Protein AF-A0A7W0A0G2-F1 (afdb_monomer)

Radius of gyration: 18.01 Å; Cα contacts (8 Å, |Δi|>4): 60; chains: 1; bounding box: 52×27×38 Å

Mean predicted aligned error: 8.3 Å

Secondary structure (DSSP, 8-state):
-HHHHHHHT-S---TTEEEEEETTTTEEEEEE-PPPTT-TTTSTT------PPPPTT-PPPPSSPPP--

Nearest PDB structures (foldseek):
  7zd6-assembly1_5  TM=2.980E-01  e=4.323E+00  Ovis aries
  6rfq-assembly1_G  TM=2.693E-01  e=3.483E+00  Yarrowia lipolytica
  8esw-assembly1_S3  TM=3.043E-01  e=6.659E+00  Drosophila melanogaster

Structure (mmCIF, N/CA/C/O backbone):
data_AF-A0A7W0A0G2-F1
#
_entry.id   AF-A0A7W0A0G2-F1
#
loop_
_atom_site.group_PDB
_atom_site.id
_atom_site.type_symbol
_atom_site.label_atom_id
_atom_site.label_alt_id
_atom_site.label_comp_id
_atom_site.label_asym_id
_atom_site.label_entity_id
_atom_site.label_seq_id
_atom_site.pdbx_PDB_ins_code
_atom_site.Cartn_x
_atom_site.Cartn_y
_atom_site.Cartn_z
_atom_site.occupancy
_atom_site.B_iso_or_equiv
_atom_site.auth_seq_id
_atom_site.auth_comp_id
_atom_site.auth_asym_id
_atom_site.auth_atom_id
_atom_site.pdbx_PDB_model_num
ATOM 1 N N . MET A 1 1 ? -4.668 -4.591 10.406 1.00 89.31 1 MET A N 1
ATOM 2 C CA . MET A 1 1 ? -5.325 -5.891 10.134 1.00 89.31 1 MET A CA 1
ATOM 3 C C . MET A 1 1 ? -5.406 -6.128 8.619 1.00 89.31 1 MET A C 1
ATOM 5 O O . MET A 1 1 ? -6.476 -6.415 8.107 1.00 89.31 1 MET A O 1
ATOM 9 N N . GLU A 1 2 ? -4.310 -5.987 7.861 1.00 97.56 2 GLU A N 1
ATOM 10 C CA . GLU A 1 2 ? -4.397 -6.085 6.387 1.00 97.56 2 GLU A CA 1
ATOM 11 C C . GLU A 1 2 ? -4.246 -7.517 5.882 1.00 97.56 2 GLU A C 1
ATOM 13 O O . GLU A 1 2 ? -4.998 -7.926 5.006 1.00 97.56 2 GLU A O 1
ATOM 18 N N . ALA A 1 3 ? -3.341 -8.302 6.474 1.00 97.38 3 ALA A N 1
ATOM 19 C CA . ALA A 1 3 ? -3.081 -9.672 6.033 1.00 97.38 3 ALA A CA 1
ATOM 20 C C . ALA A 1 3 ? -4.359 -10.529 6.009 1.00 97.38 3 ALA A C 1
ATOM 22 O O . ALA A 1 3 ? -4.667 -11.144 4.997 1.00 97.38 3 ALA A O 1
ATOM 23 N N . ILE A 1 4 ? -5.155 -10.498 7.083 1.00 97.75 4 ILE A N 1
ATOM 24 C CA . ILE A 1 4 ? -6.420 -11.245 7.160 1.00 97.75 4 ILE A CA 1
ATOM 25 C C . ILE A 1 4 ? -7.430 -10.754 6.114 1.00 97.75 4 ILE A C 1
ATOM 27 O O . ILE A 1 4 ? -8.051 -11.574 5.443 1.00 97.75 4 ILE A O 1
ATOM 31 N N . LYS A 1 5 ? -7.570 -9.431 5.938 1.00 97.12 5 LYS A N 1
ATOM 32 C CA . LYS A 1 5 ? -8.466 -8.857 4.920 1.00 97.12 5 LYS A CA 1
ATOM 33 C C . LYS A 1 5 ? -8.092 -9.325 3.516 1.00 97.12 5 LYS A C 1
ATOM 35 O O . LYS A 1 5 ? -8.970 -9.725 2.763 1.00 97.12 5 LYS A O 1
ATOM 40 N N . LEU A 1 6 ? -6.799 -9.314 3.192 1.00 97.31 6 LEU A N 1
ATOM 41 C CA . LEU A 1 6 ? -6.294 -9.741 1.889 1.00 97.31 6 LEU A CA 1
ATOM 42 C C . LEU A 1 6 ? -6.486 -11.245 1.666 1.00 97.31 6 LEU A C 1
ATOM 44 O O . LEU A 1 6 ? -7.014 -11.634 0.631 1.00 97.31 6 LEU A O 1
ATOM 48 N N . VAL A 1 7 ? -6.112 -12.080 2.640 1.00 97.56 7 VAL A N 1
ATOM 49 C CA . VAL A 1 7 ? -6.204 -13.548 2.526 1.00 97.56 7 VAL A CA 1
ATOM 50 C C . VAL A 1 7 ? -7.653 -14.019 2.381 1.00 97.56 7 VAL A C 1
ATOM 52 O O . VAL A 1 7 ? -7.915 -14.956 1.633 1.00 97.56 7 VAL A O 1
ATOM 55 N N . LEU A 1 8 ? -8.597 -13.377 3.073 1.00 98.12 8 LEU A N 1
ATOM 56 C CA . LEU A 1 8 ? -10.011 -13.767 3.056 1.00 98.12 8 LEU A CA 1
ATOM 57 C C . LEU A 1 8 ? -10.865 -12.981 2.047 1.00 98.12 8 LEU A C 1
ATOM 59 O O . LEU A 1 8 ? -12.055 -13.257 1.929 1.00 98.12 8 LEU A O 1
ATOM 63 N N . GLY A 1 9 ? -10.295 -11.997 1.342 1.00 96.38 9 GLY A N 1
ATOM 64 C CA . GLY A 1 9 ? -11.037 -11.136 0.413 1.00 96.38 9 GLY A CA 1
ATOM 65 C C . GLY A 1 9 ? -12.119 -10.285 1.091 1.00 96.38 9 GLY A C 1
ATOM 66 O O . GLY A 1 9 ? -13.202 -10.108 0.539 1.00 96.38 9 GLY A O 1
ATOM 67 N N . LEU A 1 10 ? -11.856 -9.789 2.304 1.00 97.12 10 LEU A N 1
ATOM 68 C CA . LEU A 1 10 ? -12.838 -9.085 3.134 1.00 97.12 10 LEU A CA 1
ATOM 69 C C . LEU A 1 10 ? -12.584 -7.576 3.213 1.00 97.12 10 LEU A C 1
ATOM 71 O O . LEU A 1 10 ? -11.453 -7.124 3.405 1.00 97.12 10 LEU A O 1
ATOM 75 N N . GLY A 1 11 ? -13.677 -6.810 3.214 1.00 95.19 11 GLY A N 1
ATOM 76 C CA . GLY A 1 11 ? -13.660 -5.362 3.424 1.00 95.19 11 GLY A CA 1
ATOM 77 C C . GLY A 1 11 ? -12.974 -4.589 2.296 1.00 95.19 11 GLY A C 1
ATOM 78 O O . GLY A 1 11 ? -12.856 -5.070 1.174 1.00 95.19 11 GLY A O 1
ATOM 79 N N . ASP A 1 12 ? -12.531 -3.371 2.611 1.00 95.81 12 ASP A N 1
ATOM 80 C CA . ASP A 1 12 ? -11.769 -2.512 1.702 1.00 95.81 12 ASP A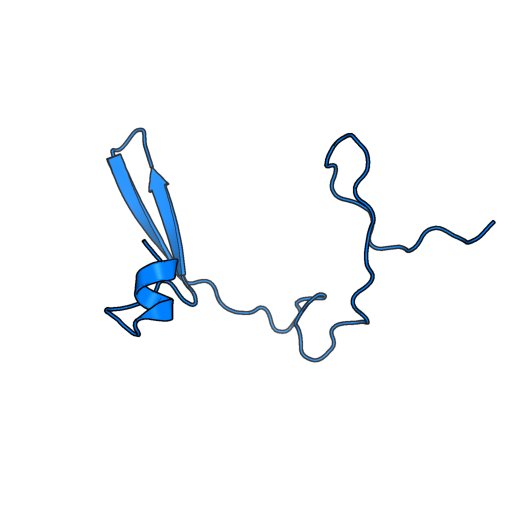 CA 1
ATOM 81 C C . ASP A 1 12 ? -10.282 -2.477 2.143 1.00 95.81 12 ASP A C 1
ATOM 83 O O . ASP A 1 12 ? -9.968 -1.998 3.246 1.00 95.81 12 ASP A O 1
ATOM 87 N N . PRO A 1 13 ? -9.346 -3.063 1.368 1.00 96.44 13 PRO A N 1
ATOM 88 C CA . PRO A 1 13 ? -7.933 -3.147 1.735 1.00 96.44 13 PRO A CA 1
ATOM 89 C C . PRO A 1 13 ? -7.197 -1.832 1.465 1.00 96.44 13 PRO A C 1
ATOM 91 O O . PRO A 1 13 ? -7.496 -1.127 0.506 1.00 96.44 13 PRO A O 1
ATOM 94 N N . LEU A 1 14 ? -6.153 -1.519 2.234 1.00 97.12 14 LEU A N 1
ATOM 95 C CA . LEU A 1 14 ? -5.375 -0.274 2.088 1.00 97.12 14 LEU A CA 1
ATOM 96 C C . LEU A 1 14 ? -4.495 -0.196 0.817 1.00 97.12 14 LEU A C 1
ATOM 98 O O . LEU A 1 14 ? -3.554 0.588 0.758 1.00 97.12 14 LEU A O 1
ATOM 102 N N . VAL A 1 15 ? -4.790 -0.968 -0.229 1.00 96.00 15 VAL A N 1
ATOM 103 C CA . VAL A 1 15 ? -4.059 -0.917 -1.503 1.00 96.00 15 VAL A CA 1
ATOM 104 C C . VAL A 1 15 ? -4.086 0.509 -2.071 1.00 96.00 15 VAL A C 1
ATOM 106 O O . VAL A 1 15 ? -5.134 1.155 -2.117 1.00 96.00 15 VAL A O 1
ATOM 109 N N . GLY A 1 16 ? -2.915 1.016 -2.472 1.00 96.44 16 GLY A N 1
ATOM 110 C CA . GLY A 1 16 ? -2.748 2.382 -2.988 1.00 96.44 16 GLY A CA 1
ATOM 111 C C . GLY A 1 16 ? -2.930 3.485 -1.939 1.00 96.44 16 GLY A C 1
ATOM 112 O O . GLY A 1 16 ? -3.102 4.652 -2.298 1.00 96.44 16 GLY A O 1
ATOM 113 N N . ARG A 1 17 ? -2.935 3.141 -0.646 1.00 97.25 17 ARG A N 1
ATOM 114 C CA . ARG A 1 17 ? -3.119 4.085 0.458 1.00 97.25 17 ARG A CA 1
ATOM 115 C C . ARG A 1 17 ? -2.078 3.865 1.552 1.00 97.25 17 ARG A C 1
ATOM 117 O O . ARG A 1 17 ? -1.753 2.735 1.896 1.00 97.25 17 ARG A O 1
ATOM 124 N N . LEU A 1 18 ? -1.600 4.961 2.132 1.00 97.44 18 LEU A N 1
ATOM 125 C CA . LEU A 1 18 ? -0.766 4.956 3.330 1.00 97.44 18 LEU A CA 1
ATOM 126 C C . LEU A 1 18 ? -1.607 5.430 4.513 1.00 97.44 18 LEU A C 1
ATOM 128 O O . LEU A 1 18 ? -2.077 6.568 4.516 1.00 97.44 18 LEU A O 1
ATOM 132 N N . LEU A 1 19 ? -1.792 4.560 5.503 1.00 97.62 19 LEU A N 1
ATOM 133 C CA . LEU A 1 19 ? -2.415 4.904 6.776 1.00 97.62 19 LEU A CA 1
ATOM 134 C C . LEU A 1 19 ? -1.329 5.366 7.751 1.00 97.62 19 LEU A C 1
ATOM 136 O O . LEU A 1 19 ? -0.430 4.597 8.081 1.00 97.62 19 LEU A O 1
ATOM 140 N N . ALA A 1 20 ? -1.437 6.602 8.222 1.00 98.12 20 ALA A N 1
ATOM 141 C CA . ALA A 1 20 ? -0.615 7.150 9.287 1.00 98.12 20 ALA A CA 1
ATOM 142 C C . ALA A 1 20 ? -1.447 7.259 10.568 1.00 98.12 20 ALA A C 1
ATOM 144 O O . ALA A 1 20 ? -2.570 7.770 10.544 1.00 98.12 20 ALA A O 1
ATOM 145 N N . TYR A 1 21 ? -0.878 6.786 11.672 1.00 98.00 21 TYR A N 1
ATOM 146 C CA . TYR A 1 21 ? -1.420 6.982 13.009 1.00 98.00 21 TYR A CA 1
ATOM 147 C C . TYR A 1 21 ? -0.616 8.073 13.712 1.00 98.00 21 TYR A C 1
ATOM 149 O O . TYR A 1 21 ? 0.598 7.944 13.872 1.00 98.00 21 TYR A O 1
ATOM 157 N N . ASP A 1 22 ? -1.297 9.144 14.100 1.00 97.81 22 ASP A N 1
ATOM 158 C CA . ASP A 1 22 ? -0.751 10.195 14.946 1.00 97.81 22 ASP A CA 1
ATOM 159 C C . ASP A 1 22 ? -1.091 9.861 16.398 1.00 97.81 22 ASP A C 1
ATOM 161 O O . ASP A 1 22 ? -2.239 9.985 16.824 1.00 97.81 22 ASP A O 1
ATOM 165 N N . ALA A 1 23 ? -0.095 9.388 17.145 1.00 98.19 23 ALA A N 1
ATOM 166 C CA . ALA A 1 23 ? -0.292 8.934 18.516 1.00 98.19 23 ALA A CA 1
ATOM 167 C C . A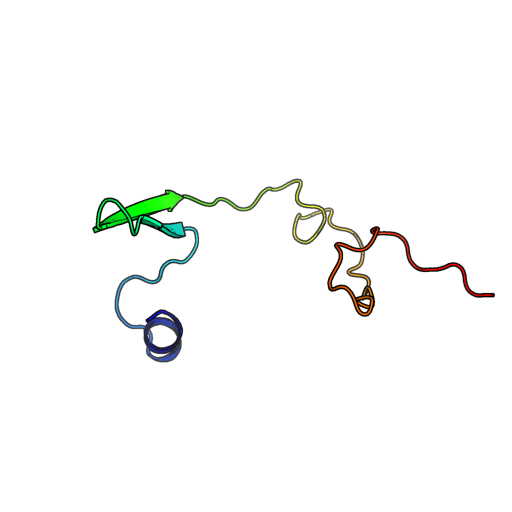LA A 1 23 ? -0.475 10.080 19.520 1.00 98.19 23 ALA A C 1
ATOM 169 O O . ALA A 1 23 ? -1.012 9.840 20.595 1.00 98.19 23 ALA A O 1
ATOM 170 N N . LEU A 1 24 ? -0.024 11.299 19.200 1.00 98.12 24 LEU A N 1
ATOM 171 C CA . LEU A 1 24 ? -0.182 1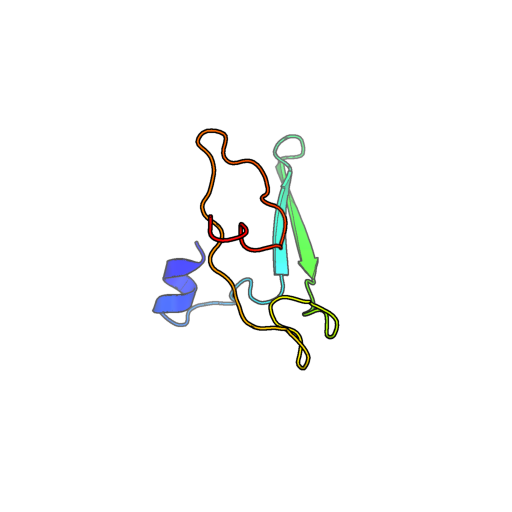2.445 20.100 1.00 98.12 24 LEU A CA 1
ATOM 172 C C . LEU A 1 24 ? -1.600 13.009 20.014 1.00 98.12 24 LEU A C 1
ATOM 174 O O . LEU A 1 24 ? -2.160 13.425 21.023 1.00 98.12 24 LEU A O 1
ATOM 178 N N . GLU A 1 25 ? -2.170 13.015 18.811 1.00 97.88 25 GLU A N 1
ATOM 179 C CA . GLU A 1 25 ? -3.534 13.489 18.555 1.00 97.88 25 GLU A CA 1
ATOM 180 C C . GLU A 1 25 ? -4.575 12.355 18.542 1.00 97.88 25 GLU A C 1
ATOM 182 O O . GLU A 1 25 ? -5.748 12.611 18.275 1.00 97.88 25 GLU A O 1
ATOM 187 N N . GLU A 1 26 ? -4.151 11.109 18.781 1.00 97.62 26 GLU A N 1
ATOM 188 C CA . GLU A 1 26 ? -4.959 9.882 18.666 1.00 97.62 26 GLU A CA 1
ATOM 189 C C . GLU A 1 26 ? -5.781 9.817 17.365 1.00 97.62 26 GLU A C 1
ATOM 191 O O . GLU A 1 26 ? -6.953 9.431 17.344 1.00 97.62 26 GLU A O 1
ATOM 196 N N . SER A 1 27 ? -5.169 10.208 16.246 1.00 98.31 27 SER A N 1
ATOM 197 C CA . SER A 1 27 ? -5.873 10.377 14.975 1.00 98.31 27 SER A CA 1
ATOM 198 C C . SER A 1 27 ? -5.299 9.518 13.854 1.00 98.31 27 SER A C 1
ATOM 200 O O . SER A 1 27 ? -4.138 9.107 13.860 1.00 98.31 27 SER A O 1
ATOM 202 N N . PHE A 1 28 ? -6.137 9.240 12.854 1.00 98.19 28 PHE A N 1
ATOM 203 C CA . PHE A 1 28 ? -5.748 8.505 11.656 1.00 98.19 28 PHE A CA 1
ATOM 204 C C . PHE A 1 28 ? -5.837 9.405 10.432 1.00 98.19 28 PHE A C 1
ATOM 206 O O . PHE A 1 28 ? -6.869 10.023 10.164 1.00 98.19 28 PHE A O 1
ATOM 213 N N . ARG A 1 29 ? -4.765 9.428 9.643 1.00 97.75 29 ARG A N 1
ATOM 214 C CA . ARG A 1 29 ? -4.700 10.126 8.356 1.00 97.75 29 ARG A CA 1
ATOM 215 C C . ARG A 1 29 ? -4.412 9.110 7.263 1.00 97.75 29 ARG A C 1
ATOM 217 O O . ARG A 1 29 ? -3.573 8.233 7.434 1.00 97.75 29 ARG A O 1
ATOM 224 N N . THR A 1 30 ? -5.112 9.214 6.138 1.00 97.88 30 THR A N 1
ATOM 225 C CA . THR A 1 30 ? -4.891 8.329 4.989 1.00 97.88 30 THR A CA 1
ATOM 226 C C . THR A 1 30 ? -4.469 9.148 3.784 1.00 97.88 30 THR A C 1
ATOM 228 O O . THR A 1 30 ? -5.148 10.103 3.413 1.00 97.88 30 THR A O 1
ATOM 231 N N . PHE A 1 31 ? -3.372 8.748 3.151 1.00 98.06 31 PHE A N 1
ATOM 232 C CA . PHE A 1 31 ? -2.832 9.396 1.962 1.00 98.06 31 PHE A CA 1
ATOM 233 C C . PHE A 1 31 ? -2.960 8.470 0.761 1.00 98.06 31 PHE A C 1
ATOM 235 O O . PHE A 1 31 ? -2.732 7.267 0.874 1.00 98.06 31 PHE A O 1
ATOM 242 N N . LYS A 1 32 ? -3.303 9.023 -0.403 1.00 97.69 32 LYS A N 1
ATOM 243 C CA . LYS A 1 32 ? -3.284 8.272 -1.660 1.00 97.69 32 LYS A CA 1
ATOM 244 C C . LYS A 1 32 ? -1.842 8.149 -2.149 1.00 97.69 32 LYS A C 1
ATOM 246 O O . LYS A 1 32 ? -1.161 9.160 -2.298 1.00 97.69 32 LYS A O 1
ATOM 251 N N . VAL A 1 33 ? -1.404 6.927 -2.428 1.00 96.94 33 VAL A N 1
ATOM 252 C CA . VAL A 1 33 ? -0.080 6.622 -2.975 1.00 96.94 33 VAL A CA 1
ATOM 253 C C . VAL A 1 33 ? -0.267 6.076 -4.381 1.00 96.94 33 VAL A C 1
ATOM 255 O O . VAL A 1 33 ? -0.887 5.031 -4.578 1.00 96.94 33 VAL A O 1
ATOM 258 N N . ASN A 1 34 ? 0.256 6.799 -5.367 1.00 95.62 34 ASN A N 1
ATOM 259 C CA . ASN A 1 34 ? 0.226 6.375 -6.762 1.00 95.62 34 ASN A CA 1
ATOM 260 C C . ASN A 1 34 ? 1.580 5.773 -7.138 1.00 95.62 34 ASN A C 1
ATOM 262 O O . ASN A 1 34 ? 2.615 6.231 -6.657 1.00 95.62 34 ASN A O 1
ATOM 266 N N . ARG A 1 35 ? 1.573 4.768 -8.020 1.00 94.75 35 ARG A N 1
ATOM 267 C CA . ARG A 1 35 ? 2.806 4.271 -8.639 1.00 94.75 35 ARG A CA 1
ATOM 268 C C . ARG A 1 35 ? 3.445 5.413 -9.423 1.00 94.75 35 ARG A C 1
AT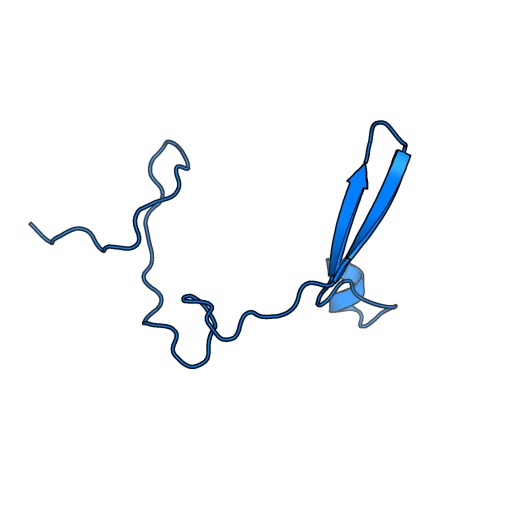OM 270 O O . ARG A 1 35 ? 2.760 6.064 -10.210 1.00 94.75 35 ARG A O 1
ATOM 277 N N . 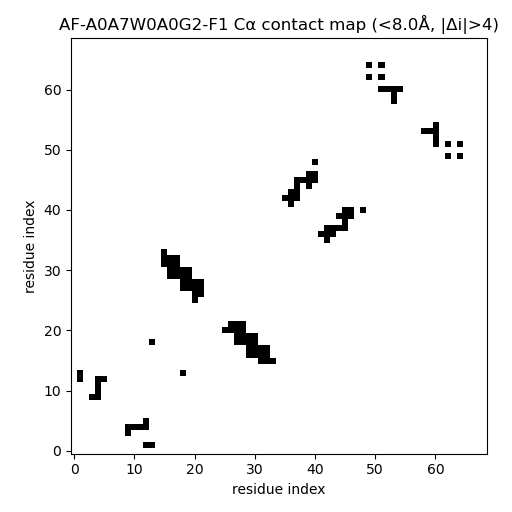ASP A 1 36 ? 4.736 5.619 -9.216 1.00 95.50 36 ASP A N 1
ATOM 278 C CA . ASP A 1 36 ? 5.532 6.532 -10.024 1.00 95.50 36 ASP A CA 1
ATOM 279 C C . ASP A 1 36 ? 5.954 5.815 -11.321 1.00 95.50 36 ASP A C 1
ATOM 281 O O . ASP A 1 36 ? 6.653 4.799 -11.246 1.00 95.50 36 ASP A O 1
ATOM 285 N N . PRO A 1 37 ? 5.537 6.292 -12.510 1.00 96.06 37 PRO A N 1
ATOM 286 C CA . PRO A 1 37 ? 5.982 5.729 -13.783 1.00 96.06 37 PRO A CA 1
ATOM 287 C C . PRO A 1 37 ? 7.499 5.823 -13.983 1.00 96.06 37 PRO A C 1
ATOM 289 O O . PRO A 1 37 ? 8.061 5.019 -14.708 1.00 96.06 37 PRO A O 1
ATOM 292 N N . SER A 1 38 ? 8.171 6.770 -13.332 1.00 95.75 38 SER A N 1
ATOM 293 C CA . SER A 1 38 ? 9.627 6.922 -13.386 1.00 95.75 38 SER A CA 1
ATOM 294 C C . SER A 1 38 ? 10.369 6.144 -12.292 1.00 95.75 38 SER A C 1
ATOM 296 O O . SER A 1 38 ? 11.581 6.284 -12.150 1.00 95.75 38 SER A O 1
ATOM 298 N N . CYS A 1 39 ? 9.669 5.301 -11.519 1.00 92.56 39 CYS A N 1
ATOM 299 C CA . CYS A 1 39 ? 10.279 4.545 -10.429 1.00 92.56 39 CYS A CA 1
ATOM 300 C C . CYS A 1 39 ? 11.399 3.623 -10.950 1.00 92.56 39 CYS A C 1
ATOM 302 O O . CYS A 1 39 ? 11.113 2.717 -11.734 1.00 92.56 39 CYS A O 1
ATOM 304 N N . PRO A 1 40 ? 12.646 3.742 -10.461 1.00 89.31 40 PRO A N 1
ATOM 305 C CA . PRO A 1 40 ? 13.752 2.907 -10.933 1.00 89.31 40 PRO A CA 1
ATOM 306 C C . PRO A 1 40 ? 13.618 1.427 -10.537 1.00 89.31 40 PRO A C 1
ATOM 308 O O . PRO A 1 40 ? 14.322 0.593 -11.093 1.00 89.31 40 PRO A O 1
ATOM 311 N N . ALA A 1 41 ? 12.729 1.095 -9.592 1.00 88.81 41 ALA A N 1
ATOM 312 C CA . ALA A 1 41 ? 12.521 -0.270 -9.103 1.00 88.81 41 ALA A CA 1
ATOM 313 C C . ALA A 1 41 ? 11.332 -0.989 -9.759 1.00 88.81 41 ALA A C 1
ATOM 315 O O . ALA A 1 41 ? 11.327 -2.211 -9.863 1.00 88.81 41 ALA A O 1
ATOM 316 N N . CYS A 1 42 ? 10.285 -0.255 -10.149 1.00 91.44 42 CYS A N 1
ATOM 317 C CA . CYS A 1 42 ? 9.073 -0.861 -10.700 1.00 91.44 42 CYS A CA 1
ATOM 318 C C . CYS A 1 42 ? 8.434 -0.061 -11.838 1.00 91.44 42 CYS A C 1
ATOM 320 O O . CYS A 1 42 ? 7.311 -0.369 -12.215 1.00 91.44 42 CYS A O 1
ATOM 322 N N . GLY A 1 43 ? 9.069 0.974 -12.379 1.00 94.69 43 GLY A N 1
ATOM 323 C CA . GLY A 1 43 ? 8.609 1.642 -13.597 1.00 94.69 43 GLY A CA 1
ATOM 324 C C . GLY A 1 43 ? 8.704 0.722 -14.829 1.00 94.69 43 GLY A C 1
ATOM 325 O O . GLY A 1 43 ? 9.388 -0.299 -14.773 1.00 94.69 43 GLY A O 1
ATOM 326 N N . PRO A 1 44 ? 8.017 1.040 -15.942 1.00 95.50 44 PRO A N 1
ATOM 327 C CA . PRO A 1 44 ? 8.147 0.316 -17.212 1.00 95.50 44 PRO A CA 1
ATOM 328 C C . PRO A 1 44 ? 9.592 0.224 -17.721 1.00 95.50 44 PRO A C 1
ATOM 330 O O . PRO A 1 44 ? 9.947 -0.790 -18.310 1.00 95.50 44 PRO A O 1
ATOM 333 N N . ASP A 1 45 ? 10.412 1.241 -17.444 1.00 94.44 45 ASP A N 1
ATOM 334 C CA . ASP A 1 45 ? 11.819 1.316 -17.856 1.00 94.44 45 ASP A CA 1
ATOM 335 C C . ASP A 1 45 ? 12.792 1.003 -16.698 1.00 94.44 45 ASP A C 1
ATOM 337 O O . ASP A 1 45 ? 13.952 1.416 -16.722 1.00 94.44 45 ASP A O 1
ATOM 341 N N . ALA A 1 46 ? 12.320 0.324 -15.642 1.00 91.62 46 ALA A N 1
ATOM 342 C CA . ALA A 1 46 ? 13.161 -0.067 -14.512 1.00 91.62 46 ALA A CA 1
ATOM 343 C C . ALA A 1 46 ? 14.285 -1.021 -14.956 1.00 91.62 46 ALA A C 1
ATOM 345 O O . ALA A 1 46 ? 14.075 -1.914 -15.779 1.00 91.62 46 ALA A O 1
ATOM 346 N N . GLY A 1 47 ? 15.480 -0.825 -14.393 1.00 86.62 47 GLY A N 1
ATOM 347 C CA . GLY A 1 47 ? 16.637 -1.685 -14.645 1.00 86.62 47 GLY A CA 1
ATOM 348 C C . GLY A 1 47 ? 16.515 -3.060 -13.983 1.00 86.62 47 GLY A C 1
ATOM 349 O O . GLY A 1 47 ? 15.531 -3.370 -13.309 1.00 86.62 47 GLY A O 1
ATOM 350 N N . GLU A 1 48 ? 17.542 -3.891 -14.154 1.00 87.56 48 GLU A N 1
ATOM 351 C CA . GLU A 1 48 ? 17.625 -5.181 -13.465 1.00 87.56 48 GLU A CA 1
ATOM 352 C C . GLU A 1 48 ? 17.653 -4.988 -11.939 1.00 87.56 48 GLU A C 1
ATOM 354 O O . GLU A 1 48 ? 18.380 -4.140 -11.417 1.00 87.56 48 GLU A O 1
ATOM 359 N N . ILE A 1 49 ? 16.849 -5.777 -11.217 1.00 83.31 49 ILE A N 1
ATOM 360 C CA . ILE A 1 49 ? 16.851 -5.776 -9.751 1.00 83.31 49 ILE A CA 1
ATOM 361 C C . ILE A 1 49 ? 18.132 -6.463 -9.284 1.00 83.31 49 ILE A C 1
ATOM 363 O O . ILE A 1 49 ? 18.293 -7.671 -9.449 1.00 83.31 49 ILE A O 1
ATOM 367 N N . VAL A 1 50 ? 19.018 -5.693 -8.659 1.00 78.62 50 VAL A N 1
ATOM 368 C CA . VAL A 1 50 ? 20.252 -6.206 -8.061 1.00 78.62 50 VAL A CA 1
ATOM 369 C C . VAL A 1 50 ? 20.028 -6.433 -6.570 1.00 78.62 50 VAL A C 1
ATOM 371 O O . VAL A 1 50 ? 19.456 -5.587 -5.880 1.00 78.62 50 VAL A O 1
ATOM 374 N N . ILE A 1 51 ? 20.480 -7.579 -6.063 1.00 75.81 51 ILE A N 1
ATOM 375 C CA . ILE A 1 51 ? 20.479 -7.849 -4.626 1.00 75.81 51 ILE A CA 1
ATOM 376 C C . ILE A 1 51 ? 21.651 -7.091 -4.004 1.00 75.81 51 ILE A C 1
ATOM 378 O O . ILE A 1 51 ? 22.807 -7.384 -4.298 1.00 75.81 51 ILE A O 1
ATOM 382 N N . ALA A 1 52 ? 21.342 -6.113 -3.157 1.00 73.31 52 ALA A N 1
ATOM 383 C CA . ALA A 1 52 ? 22.323 -5.480 -2.289 1.00 73.31 52 ALA A CA 1
ATOM 384 C C . ALA A 1 52 ? 22.384 -6.248 -0.965 1.00 73.31 52 ALA A C 1
ATOM 386 O O . ALA A 1 52 ? 21.344 -6.569 -0.382 1.00 73.31 52 ALA A O 1
ATOM 387 N N . GLU A 1 53 ? 23.590 -6.541 -0.490 1.00 70.38 53 GLU A N 1
ATOM 388 C CA . GLU A 1 53 ? 23.768 -7.023 0.877 1.00 70.38 53 GLU A CA 1
ATOM 389 C C . GLU A 1 53 ? 23.640 -5.848 1.838 1.00 70.38 53 GLU A C 1
ATOM 391 O O . GLU A 1 53 ? 24.137 -4.762 1.562 1.00 70.38 53 GLU A O 1
ATOM 396 N N . TYR A 1 54 ? 22.960 -6.060 2.960 1.00 68.56 54 TYR A N 1
ATOM 397 C CA . TYR A 1 54 ? 22.936 -5.083 4.041 1.0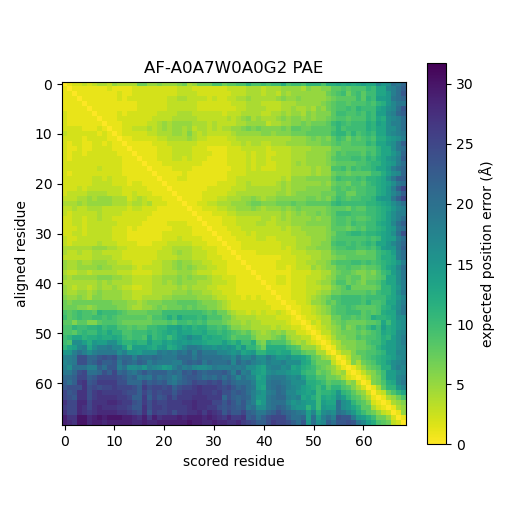0 68.56 54 TYR A CA 1
ATOM 398 C C . TYR A 1 54 ? 24.250 -5.195 4.812 1.00 68.56 54 TYR A C 1
ATOM 400 O O . TYR A 1 54 ? 24.725 -6.301 5.062 1.00 68.56 54 TYR A O 1
ATOM 408 N N . ASP A 1 55 ? 24.834 -4.058 5.190 1.00 71.12 55 ASP A N 1
ATOM 409 C CA . ASP A 1 55 ? 25.917 -4.080 6.168 1.00 71.12 55 ASP A CA 1
ATOM 410 C C . ASP A 1 55 ? 25.355 -4.351 7.574 1.00 71.12 55 ASP A C 1
ATOM 412 O O . ASP A 1 55 ? 24.141 -4.311 7.802 1.00 71.12 55 ASP A O 1
ATOM 416 N N . ASP A 1 56 ? 26.243 -4.591 8.540 1.00 77.50 56 ASP A N 1
ATOM 417 C CA . ASP A 1 56 ? 25.876 -4.827 9.945 1.00 77.50 56 ASP A CA 1
ATOM 418 C C . ASP A 1 56 ? 25.114 -3.648 10.593 1.00 77.50 56 ASP A C 1
ATOM 420 O O . ASP A 1 56 ? 24.647 -3.751 11.729 1.00 77.50 56 ASP A O 1
ATOM 424 N N . LEU A 1 57 ? 25.001 -2.510 9.902 1.00 75.69 57 LEU A N 1
ATOM 425 C CA . LEU A 1 57 ? 24.423 -1.269 10.407 1.00 75.69 57 LEU A CA 1
ATOM 426 C C . LEU A 1 57 ? 23.048 -0.957 9.800 1.00 75.69 57 LEU A C 1
ATOM 428 O O . LEU A 1 57 ? 22.474 0.081 10.134 1.00 75.69 57 LEU A O 1
ATOM 432 N N . CYS A 1 58 ? 22.494 -1.838 8.954 1.00 70.12 58 CYS A N 1
ATOM 433 C CA . CYS A 1 58 ? 21.223 -1.613 8.254 1.00 70.12 58 CYS A CA 1
ATOM 434 C C . CYS A 1 58 ? 21.181 -0.257 7.520 1.00 70.12 58 CYS A C 1
ATOM 436 O O . 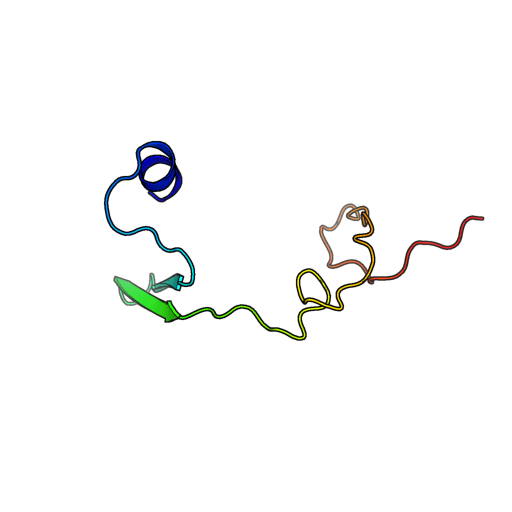CYS A 1 58 ? 20.121 0.374 7.426 1.00 70.12 58 CYS A O 1
ATOM 438 N N . MET A 1 59 ? 22.326 0.217 7.021 1.00 68.88 59 MET A N 1
ATOM 439 C CA . MET A 1 59 ? 22.396 1.488 6.306 1.00 68.88 59 MET A CA 1
ATOM 440 C C . MET A 1 59 ? 21.877 1.332 4.869 1.00 68.88 59 MET A C 1
ATOM 442 O O . MET A 1 59 ? 21.999 0.260 4.270 1.00 68.88 59 MET A O 1
ATOM 446 N N . PRO A 1 60 ? 21.280 2.385 4.279 1.00 65.38 60 PRO A N 1
ATOM 447 C CA . PRO A 1 60 ? 20.872 2.348 2.881 1.00 65.38 60 PRO A CA 1
ATOM 448 C C . PRO A 1 60 ? 22.106 2.197 1.981 1.00 65.38 60 PRO A C 1
ATOM 450 O O . PRO A 1 60 ? 22.967 3.076 1.942 1.00 65.38 60 PRO A O 1
ATOM 453 N N . HIS A 1 61 ? 22.181 1.073 1.264 1.00 64.62 61 HIS A N 1
ATOM 454 C CA . HIS A 1 61 ? 23.295 0.755 0.370 1.00 64.62 61 HIS A CA 1
ATOM 455 C C . HIS A 1 61 ? 23.229 1.524 -0.959 1.00 64.62 61 HIS A C 1
ATOM 457 O O . HIS A 1 61 ? 22.134 1.771 -1.477 1.00 64.62 61 HIS A O 1
ATOM 463 N N . PRO A 1 62 ? 24.386 1.894 -1.542 1.00 58.09 62 PRO A N 1
ATOM 464 C CA . PRO A 1 62 ? 24.454 2.437 -2.892 1.00 58.09 62 PRO A CA 1
ATOM 465 C C . PRO A 1 62 ? 23.994 1.404 -3.931 1.00 58.09 62 PRO A C 1
ATOM 467 O O . PRO A 1 62 ? 24.254 0.212 -3.824 1.00 58.09 62 PRO A O 1
ATOM 470 N N . THR A 1 63 ? 23.348 1.887 -4.990 1.00 62.09 63 THR A N 1
ATOM 471 C CA . THR A 1 63 ? 22.765 1.103 -6.096 1.00 62.09 63 THR A CA 1
ATOM 472 C C . THR A 1 63 ? 23.788 0.449 -7.036 1.00 62.09 63 THR A C 1
ATOM 474 O O . THR A 1 63 ? 23.414 -0.047 -8.097 1.00 62.09 63 THR A O 1
ATOM 477 N N . ALA A 1 64 ? 25.076 0.455 -6.689 1.00 60.25 64 ALA A N 1
ATOM 478 C CA . ALA A 1 64 ? 26.138 -0.109 -7.512 1.00 60.25 64 ALA A CA 1
ATOM 479 C C . ALA A 1 64 ? 26.636 -1.422 -6.903 1.00 60.25 64 ALA A C 1
ATOM 481 O O . ALA A 1 64 ? 27.033 -1.459 -5.740 1.00 60.25 64 ALA A O 1
ATOM 482 N N . ALA A 1 65 ? 26.647 -2.485 -7.710 1.00 52.91 65 ALA A N 1
ATOM 483 C CA . ALA A 1 65 ? 27.268 -3.745 -7.328 1.00 52.91 65 ALA A CA 1
ATOM 484 C C . ALA A 1 65 ? 28.758 -3.519 -6.983 1.00 52.91 65 ALA A C 1
ATOM 486 O O . ALA A 1 65 ? 29.429 -2.759 -7.694 1.00 52.91 65 ALA A O 1
ATOM 487 N N . PRO A 1 66 ? 29.298 -4.155 -5.926 1.00 53.78 66 PRO A N 1
ATOM 488 C CA . PRO A 1 66 ? 30.724 -4.079 -5.636 1.00 53.78 66 PRO A CA 1
ATOM 489 C C . PRO A 1 66 ? 31.526 -4.625 -6.824 1.00 53.78 66 PRO A C 1
ATOM 491 O O . PRO A 1 66 ? 31.165 -5.640 -7.424 1.00 53.78 66 PRO A O 1
ATOM 494 N N . ALA A 1 67 ? 32.615 -3.942 -7.183 1.00 61.06 67 ALA A N 1
ATOM 495 C CA . ALA A 1 67 ? 33.533 -4.444 -8.195 1.00 61.06 67 ALA A CA 1
ATOM 496 C C . ALA A 1 67 ? 34.165 -5.746 -7.683 1.00 61.06 67 ALA A C 1
ATOM 498 O O . ALA A 1 67 ? 34.751 -5.763 -6.601 1.00 61.06 67 ALA A O 1
ATOM 499 N N . VAL A 1 68 ? 34.028 -6.825 -8.458 1.00 57.44 68 VAL A N 1
ATOM 500 C CA . VAL A 1 68 ? 34.692 -8.104 -8.185 1.00 57.44 68 VAL A CA 1
ATOM 501 C C . VAL A 1 68 ? 36.203 -7.870 -8.217 1.00 57.44 68 VAL A C 1
ATOM 503 O O . VAL A 1 68 ? 36.749 -7.507 -9.261 1.00 57.44 68 VAL A O 1
ATOM 506 N N . GLY A 1 69 ? 36.848 -8.048 -7.067 1.00 47.72 69 GLY A N 1
ATOM 507 C CA . GLY A 1 69 ? 38.295 -8.172 -6.905 1.00 47.72 69 GLY A CA 1
ATOM 508 C C . GLY A 1 69 ? 38.636 -9.559 -6.391 1.00 47.72 69 GLY A C 1
ATOM 509 O O . GLY A 1 69 ? 37.831 -10.088 -5.593 1.00 47.72 69 GLY A O 1
#

pLDDT: mean 86.85, std 14.59, range [47.72, 98.31]

Solvent-accessible surface area (backbone atoms only — not comparable to full-atom values): 4886 Å² total; per-residue (Å²): 125,58,68,64,28,64,78,68,73,44,86,84,71,66,77,58,44,46,80,45,77,40,80,91,77,74,40,79,47,77,43,84,50,77,86,54,70,82,33,67,85,76,15,92,83,33,64,85,89,73,91,76,78,71,56,102,76,72,55,91,71,75,98,65,81,78,80,91,126

Foldseek 3Di:
DQVVCVVVVHDDHQVQ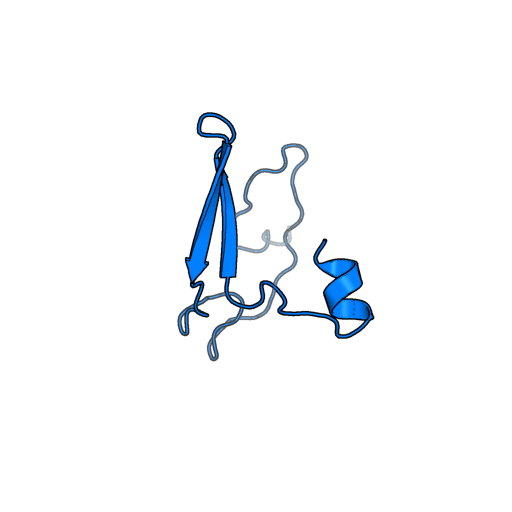KDWDQDPVVRDIDIDGHDDDCPDLCDHPPHDDDDDDDADPVNDDDDPDDDDDD

Sequence (69 aa):
MEAIKLVLGLGDPLVGRLLAYDALEESFRTFKVNRDPSCPACGPDAGEIVIAEYDDL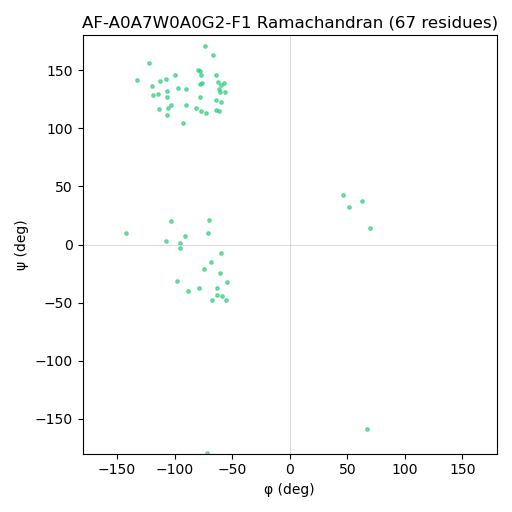CMPHPTAAPAVG